Protein AF-A0A941AQR8-F1 (afdb_monomer)

Radius of gyration: 10.67 Å; Cα contacts (8 Å, |Δi|>4): 47; chains: 1; bounding box: 27×24×24 Å

Nearest PDB structures (foldseek):
  2ao9-assembly1_I  TM=6.361E-01  e=4.559E-02  Bacillus cereus ATCC 14579
  1trr-assembly1_A  TM=6.219E-01  e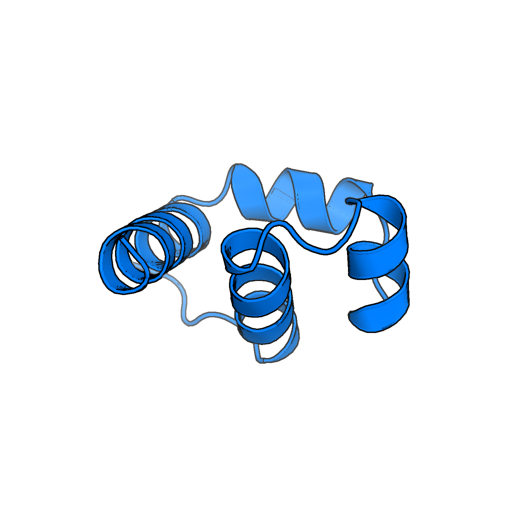=1.540E+00  Escherichia coli
  2llk-assembly1_A  TM=5.795E-01  e=6.221E+00  Homo sapiens

Sequence (58 aa):
MYKRLEPKQLLAIELLSSKRYSINEISHKCNVSRMTIWKWRQDPSFKKVLDIKSESIG

Mean predicted aligned error: 3.92 Å

Solvent-accessible surface area (backbone atoms only — not comparable to full-atom values): 3422 Å² total; per-residue (Å²): 134,77,69,84,77,51,73,54,54,52,52,44,36,54,46,57,51,64,69,82,55,54,69,65,56,44,17,61,75,52,73,48,52,58,66,53,56,52,54,43,63,70,33,69,54,51,38,53,53,34,53,56,53,43,57,75,77,103

InterPro domains:
  IPR013324 RNA polymerase sigma factor, region 3/4-like [SSF88659] (3-41)
  IPR024978 Homeodomain, phBC6A51-type [PF13022] (5-55)

Secondary structure (DSSP, 8-state):
-PPPPPHHHHHHHHHHHT--S-HHHHHHHTTS-HHHHHHHHHSHHHHHHHHHHHHTT-

Structure (mmCIF, N/CA/C/O backbone):
data_AF-A0A941AQR8-F1
#
_entry.id   AF-A0A941AQR8-F1
#
loop_
_atom_site.group_PDB
_atom_site.id
_atom_site.type_symbol
_atom_site.label_atom_id
_atom_site.label_alt_id
_atom_site.label_comp_id
_atom_site.label_asym_id
_atom_site.label_entity_id
_atom_site.label_seq_id
_atom_site.pdbx_PDB_ins_code
_atom_site.Cartn_x
_atom_site.Cartn_y
_atom_site.Cartn_z
_atom_site.occupancy
_atom_site.B_iso_or_equiv
_atom_site.auth_seq_id
_atom_site.auth_comp_id
_atom_site.auth_asym_id
_atom_site.auth_atom_id
_atom_site.pdbx_PDB_model_num
ATOM 1 N N . MET A 1 1 ? 3.135 17.345 -14.218 1.00 53.22 1 MET A N 1
ATOM 2 C CA . MET A 1 1 ? 2.512 16.140 -14.811 1.00 53.22 1 MET A CA 1
ATOM 3 C C . MET A 1 1 ? 2.376 15.090 -13.721 1.00 53.22 1 MET A C 1
ATOM 5 O O . MET A 1 1 ? 3.384 14.769 -13.106 1.00 53.22 1 MET A O 1
ATOM 9 N N . TYR A 1 2 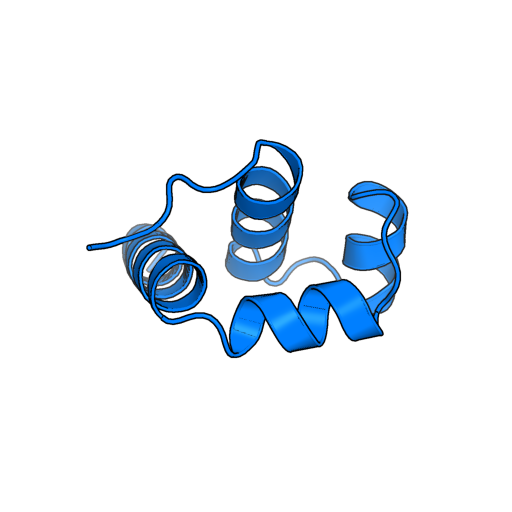? 1.166 14.601 -13.435 1.00 64.12 2 TYR A N 1
ATOM 10 C CA . TYR A 1 2 ? 0.989 13.496 -12.485 1.00 64.12 2 TYR A CA 1
ATOM 11 C C . TYR A 1 2 ? 1.353 12.183 -13.174 1.00 64.12 2 TYR A C 1
ATOM 13 O O . TYR A 1 2 ? 0.920 11.932 -14.300 1.00 64.12 2 TYR A O 1
ATOM 21 N N . LYS A 1 3 ? 2.178 11.366 -12.519 1.00 76.06 3 LYS A N 1
ATOM 22 C CA . LYS A 1 3 ? 2.559 10.058 -13.054 1.00 76.06 3 LYS A CA 1
ATOM 23 C C . LYS A 1 3 ? 1.369 9.113 -12.916 1.00 76.06 3 LYS A C 1
ATOM 25 O O . LYS A 1 3 ? 0.684 9.118 -11.894 1.00 76.06 3 LYS A O 1
ATOM 30 N N . ARG A 1 4 ? 1.121 8.296 -13.942 1.00 85.75 4 ARG A N 1
ATOM 31 C CA . ARG A 1 4 ? 0.112 7.237 -13.860 1.00 85.75 4 ARG A CA 1
ATOM 32 C C . ARG A 1 4 ? 0.556 6.230 -12.799 1.00 85.75 4 ARG A C 1
ATOM 34 O O . ARG A 1 4 ? 1.690 5.762 -12.849 1.00 85.75 4 ARG A O 1
ATOM 41 N N . LEU A 1 5 ? -0.328 5.936 -11.848 1.00 89.62 5 LEU A N 1
ATOM 42 C CA . LEU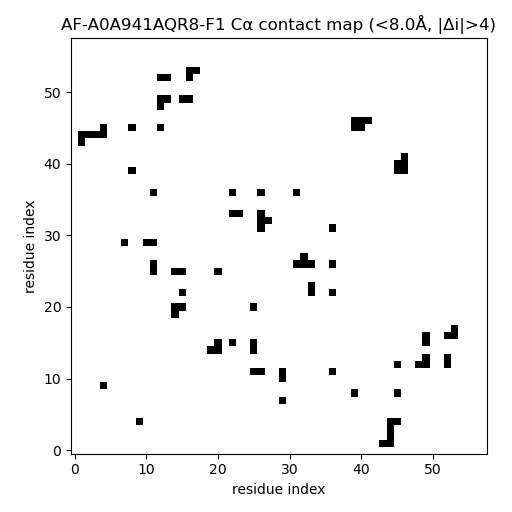 A 1 5 ? -0.046 4.980 -10.783 1.00 89.62 5 LEU A CA 1
ATOM 43 C C . LEU A 1 5 ? -0.039 3.553 -11.331 1.00 89.62 5 LEU A C 1
ATOM 45 O O . LEU A 1 5 ? -0.898 3.177 -12.133 1.00 89.62 5 LEU A O 1
ATOM 49 N N . GLU A 1 6 ? 0.920 2.760 -10.871 1.00 92.44 6 GLU A N 1
ATOM 50 C CA . GLU A 1 6 ? 0.996 1.339 -11.189 1.00 92.44 6 GLU A CA 1
ATOM 51 C C . GLU A 1 6 ? -0.092 0.542 -10.447 1.00 92.44 6 GLU A C 1
ATOM 53 O O . GLU A 1 6 ? -0.529 0.946 -9.363 1.00 92.44 6 GLU A O 1
ATOM 58 N N . PRO A 1 7 ? -0.492 -0.643 -10.946 1.00 92.81 7 PRO A N 1
ATOM 59 C CA . PRO A 1 7 ? -1.496 -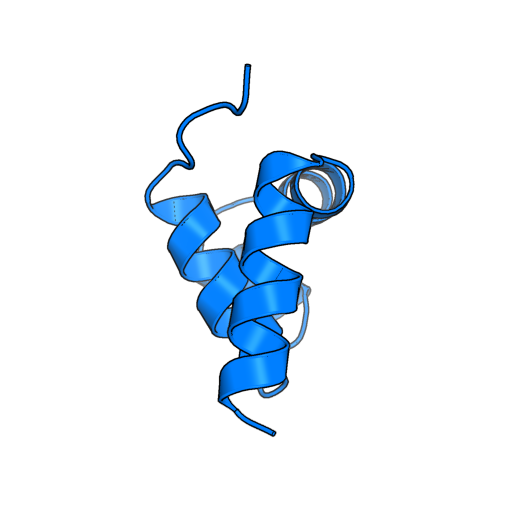1.479 -10.282 1.00 92.81 7 PRO A CA 1
ATOM 60 C C . PRO A 1 7 ? -1.172 -1.779 -8.810 1.00 92.81 7 PRO A C 1
ATOM 62 O O . PRO A 1 7 ? -2.053 -1.734 -7.954 1.00 92.81 7 PRO A O 1
ATOM 65 N N . LYS A 1 8 ? 0.110 -2.004 -8.484 1.00 93.88 8 LYS A N 1
ATOM 66 C CA . LYS A 1 8 ? 0.559 -2.237 -7.099 1.00 93.88 8 LYS A CA 1
ATOM 67 C C . LYS A 1 8 ? 0.381 -1.009 -6.204 1.00 93.88 8 LYS A C 1
ATOM 69 O O . LYS A 1 8 ? 0.096 -1.160 -5.020 1.00 93.88 8 LYS A O 1
ATOM 74 N N . GLN A 1 9 ? 0.531 0.193 -6.762 1.00 94.12 9 GLN A N 1
ATOM 75 C CA . GLN A 1 9 ? 0.306 1.441 -6.037 1.00 94.12 9 GLN A CA 1
ATOM 76 C C . GLN A 1 9 ? -1.180 1.639 -5.742 1.00 94.12 9 GLN A C 1
ATOM 78 O O . GLN A 1 9 ? -1.531 1.966 -4.615 1.00 94.12 9 GLN A O 1
ATOM 83 N N . LEU A 1 10 ? -2.049 1.381 -6.723 1.00 94.50 10 LEU A N 1
ATOM 84 C CA . LEU A 1 10 ? -3.502 1.456 -6.540 1.00 94.50 10 LEU A CA 1
ATOM 85 C C . LEU A 1 10 ? -3.993 0.467 -5.475 1.00 94.50 10 LEU A C 1
ATOM 87 O O . LEU A 1 10 ? -4.753 0.857 -4.590 1.00 94.50 10 LEU A O 1
ATOM 91 N N . LEU A 1 11 ? -3.490 -0.772 -5.503 1.00 95.12 11 LEU A N 1
ATOM 92 C CA . LEU A 1 11 ? -3.782 -1.771 -4.473 1.00 95.12 11 LEU A CA 1
ATOM 93 C C . LEU A 1 11 ? -3.303 -1.312 -3.087 1.00 95.12 11 LEU A C 1
ATOM 95 O O . LEU A 1 11 ? -4.040 -1.416 -2.109 1.00 95.12 11 LEU A O 1
ATOM 99 N N . ALA A 1 12 ? -2.088 -0.764 -2.987 1.00 95.75 12 ALA A N 1
ATOM 100 C CA . ALA A 1 12 ? -1.580 -0.241 -1.720 1.00 95.75 12 ALA A CA 1
ATOM 101 C C . ALA A 1 12 ? -2.444 0.911 -1.185 1.00 95.75 12 ALA A C 1
ATOM 103 O O . ALA A 1 12 ? -2.693 0.969 0.016 1.00 95.75 12 ALA A O 1
ATOM 104 N N . ILE A 1 13 ? -2.927 1.800 -2.060 1.00 95.00 13 ILE A N 1
ATOM 105 C CA . ILE A 1 13 ? -3.830 2.896 -1.685 1.00 95.00 13 ILE A CA 1
ATOM 106 C C . ILE A 1 13 ? -5.144 2.357 -1.122 1.00 95.00 13 ILE A C 1
ATOM 108 O O . ILE A 1 13 ? -5.601 2.834 -0.087 1.00 95.00 13 ILE A O 1
ATOM 112 N N . GLU A 1 14 ? -5.738 1.357 -1.770 1.00 93.88 14 GLU A N 1
ATOM 113 C CA . GLU A 1 14 ? -6.975 0.731 -1.300 1.00 93.88 14 GLU A CA 1
ATOM 114 C C . GLU A 1 14 ? -6.802 0.112 0.093 1.00 93.88 14 GLU A C 1
ATOM 116 O O . GLU A 1 14 ? -7.590 0.376 1.005 1.00 93.88 14 GLU A O 1
ATOM 121 N N . LEU A 1 15 ? -5.717 -0.640 0.293 1.00 94.12 15 LEU A N 1
ATOM 122 C CA . LEU A 1 15 ? -5.423 -1.260 1.582 1.00 94.12 15 LEU A CA 1
ATOM 123 C C . LEU A 1 15 ? -5.135 -0.217 2.673 1.00 94.12 15 LEU A C 1
ATOM 125 O O . LEU A 1 15 ? -5.624 -0.367 3.793 1.00 94.12 15 LEU A O 1
ATOM 129 N N . LEU A 1 16 ? -4.397 0.853 2.352 1.00 93.62 16 LEU A N 1
ATOM 130 C CA . LEU A 1 16 ? -4.127 1.963 3.275 1.00 93.62 16 LEU A CA 1
ATOM 131 C C . LEU A 1 16 ? -5.413 2.701 3.669 1.00 93.62 16 LEU A C 1
ATOM 133 O O . LEU A 1 16 ? -5.619 2.986 4.847 1.00 93.62 16 LEU A O 1
ATOM 137 N N . SER A 1 17 ? -6.281 2.979 2.695 1.00 92.75 17 SER A N 1
ATOM 138 C CA . SER A 1 17 ? -7.545 3.691 2.905 1.00 92.75 17 SER A CA 1
ATOM 139 C C . SER A 1 17 ? -8.518 2.893 3.780 1.00 92.75 17 SER A C 1
ATOM 141 O O . SER A 1 17 ? -9.220 3.472 4.604 1.00 92.75 17 SER A O 1
ATOM 143 N N . SER A 1 18 ? -8.479 1.556 3.704 1.00 89.44 18 SER A N 1
ATOM 144 C CA . SER A 1 18 ? -9.301 0.688 4.559 1.00 89.44 18 SER A CA 1
ATOM 145 C C . SER A 1 18 ? -8.967 0.770 6.056 1.00 89.44 18 SER A C 1
ATOM 147 O O . SER A 1 18 ? -9.784 0.356 6.875 1.00 89.44 18 SER A O 1
ATOM 149 N N . LYS A 1 19 ? -7.760 1.236 6.427 1.00 86.25 19 LYS A N 1
ATOM 150 C CA . LYS A 1 19 ? -7.214 1.244 7.804 1.00 86.25 19 LYS A CA 1
ATOM 151 C C . LYS A 1 19 ? -7.250 -0.114 8.536 1.00 86.25 19 LYS A C 1
ATOM 153 O O . LYS A 1 19 ? -7.016 -0.162 9.738 1.00 86.25 19 LYS A O 1
ATOM 158 N N . ARG A 1 20 ? -7.506 -1.222 7.828 1.00 91.44 20 ARG A N 1
ATOM 159 C CA . ARG A 1 20 ? -7.597 -2.585 8.393 1.00 91.44 20 ARG A CA 1
ATOM 160 C C . ARG A 1 20 ? -6.264 -3.323 8.446 1.00 91.44 20 ARG A C 1
ATOM 162 O O . ARG A 1 20 ? -6.170 -4.336 9.124 1.00 91.44 20 ARG A O 1
ATOM 169 N N . TYR A 1 21 ? -5.264 -2.839 7.716 1.00 92.88 21 TYR A N 1
ATOM 170 C CA . TYR A 1 21 ? -3.983 -3.514 7.548 1.00 92.88 21 TYR A CA 1
ATOM 171 C C . TYR A 1 21 ? -2.835 -2.623 8.007 1.00 92.88 21 TYR A C 1
ATOM 173 O O . TYR A 1 21 ? -2.794 -1.423 7.719 1.00 92.88 21 TYR A O 1
ATOM 181 N N . SER A 1 22 ? -1.863 -3.228 8.679 1.00 93.94 22 SER A N 1
ATOM 182 C CA . SER A 1 22 ? -0.597 -2.581 9.007 1.00 93.94 22 SER A CA 1
ATOM 183 C C . SER A 1 22 ? 0.264 -2.374 7.756 1.00 93.94 22 SER A C 1
ATOM 185 O O . SER A 1 22 ? 0.150 -3.087 6.759 1.00 93.94 22 SER A O 1
ATOM 187 N N . ILE A 1 23 ? 1.219 -1.439 7.817 1.00 93.19 23 ILE A N 1
ATOM 188 C CA . ILE A 1 23 ? 2.179 -1.213 6.719 1.00 93.19 23 ILE A CA 1
ATOM 189 C C . ILE A 1 23 ? 2.942 -2.494 6.351 1.00 93.19 23 ILE A C 1
ATOM 191 O O . ILE A 1 23 ? 3.271 -2.695 5.181 1.00 93.19 23 ILE A O 1
ATOM 195 N N . ASN A 1 24 ? 3.212 -3.366 7.327 1.00 95.12 24 ASN A N 1
ATOM 196 C CA . ASN A 1 24 ? 3.886 -4.632 7.071 1.00 95.12 24 ASN A CA 1
ATOM 197 C C . ASN A 1 24 ? 3.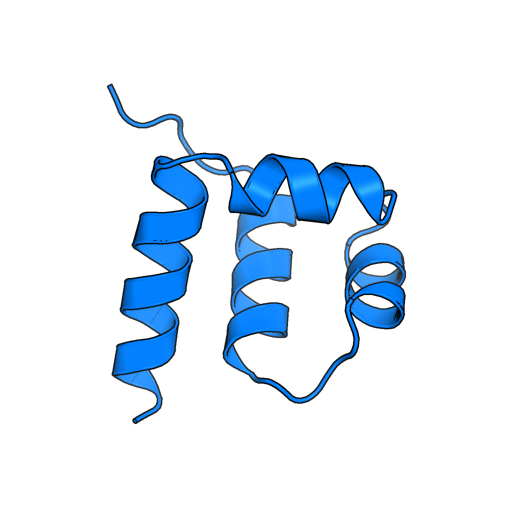010 -5.566 6.224 1.00 95.12 24 ASN A C 1
ATOM 199 O O . ASN A 1 24 ? 3.448 -6.029 5.172 1.00 95.12 24 ASN A O 1
ATOM 203 N N . GLU A 1 25 ? 1.750 -5.765 6.613 1.00 95.81 25 GLU A N 1
ATOM 204 C CA . GLU A 1 25 ? 0.800 -6.592 5.858 1.00 95.81 25 GLU A CA 1
ATOM 205 C C . GLU A 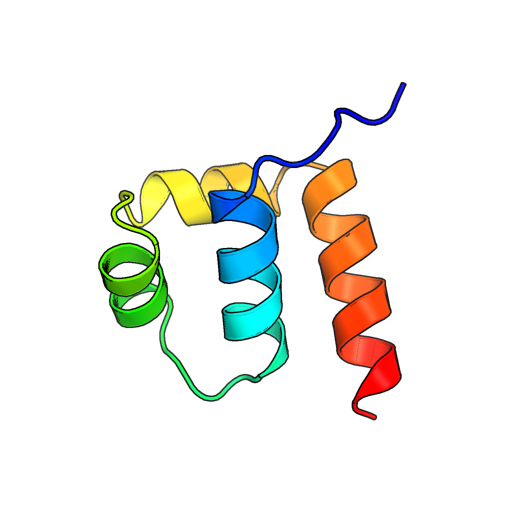1 25 ? 0.547 -6.050 4.452 1.00 95.81 25 GLU A C 1
ATOM 207 O O . GLU A 1 25 ? 0.503 -6.818 3.493 1.00 95.81 25 GLU A O 1
ATOM 212 N N . ILE A 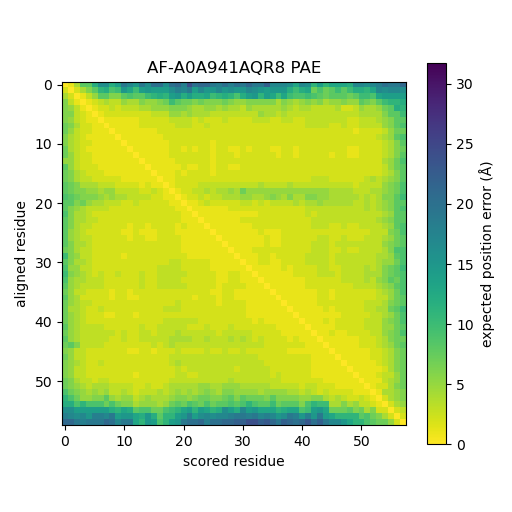1 26 ? 0.440 -4.727 4.309 1.00 95.94 26 ILE A N 1
ATOM 213 C CA . ILE A 1 26 ? 0.282 -4.075 3.003 1.00 95.94 26 ILE A CA 1
ATOM 214 C C . ILE A 1 26 ? 1.503 -4.349 2.126 1.00 95.94 26 ILE A C 1
ATOM 216 O O . ILE A 1 26 ? 1.353 -4.702 0.959 1.00 95.94 26 ILE A O 1
ATOM 220 N N . SER A 1 27 ? 2.714 -4.251 2.683 1.00 96.06 27 SER A N 1
ATOM 221 C CA . SER A 1 27 ? 3.943 -4.533 1.935 1.00 96.06 27 SER A CA 1
ATOM 222 C C . SER A 1 27 ? 3.995 -5.983 1.432 1.00 96.06 27 SER A C 1
ATOM 224 O O . SER A 1 27 ? 4.301 -6.213 0.261 1.00 96.06 27 SER A O 1
ATOM 226 N N . HIS A 1 28 ? 3.562 -6.944 2.258 1.00 95.94 28 HIS A N 1
ATOM 227 C CA . HIS A 1 28 ? 3.436 -8.346 1.858 1.00 95.94 28 HIS A CA 1
ATOM 228 C C . HIS A 1 28 ? 2.362 -8.550 0.781 1.00 95.94 28 HIS A C 1
ATOM 230 O O . HIS A 1 28 ? 2.642 -9.166 -0.245 1.00 95.94 28 HIS A O 1
ATOM 236 N N . LYS A 1 29 ? 1.160 -7.987 0.960 1.00 94.75 29 LYS A N 1
ATOM 237 C CA . LYS A 1 29 ? 0.051 -8.100 -0.008 1.00 94.75 29 LYS A CA 1
ATOM 238 C C . LYS A 1 29 ? 0.383 -7.475 -1.363 1.00 94.75 29 LYS A C 1
ATOM 240 O O . LYS A 1 29 ? -0.011 -8.004 -2.396 1.00 94.75 29 LYS A O 1
ATOM 245 N N . CYS A 1 30 ? 1.125 -6.371 -1.370 1.00 94.62 30 CYS A N 1
ATOM 246 C CA . CYS A 1 30 ? 1.561 -5.702 -2.593 1.00 94.62 30 CYS A CA 1
ATOM 247 C C . CYS A 1 30 ? 2.856 -6.291 -3.183 1.00 94.62 30 CYS A C 1
ATOM 249 O O . CYS A 1 30 ? 3.284 -5.847 -4.251 1.00 94.62 30 CYS A O 1
ATOM 251 N N . ASN A 1 31 ? 3.474 -7.269 -2.510 1.00 95.69 31 ASN A N 1
ATOM 252 C CA . ASN A 1 31 ? 4.776 -7.846 -2.849 1.00 95.69 31 ASN A CA 1
ATOM 253 C C . ASN A 1 31 ? 5.844 -6.766 -3.119 1.00 95.69 31 ASN A C 1
ATOM 255 O O . ASN A 1 31 ? 6.442 -6.693 -4.199 1.00 95.69 31 ASN A O 1
ATOM 259 N N . VAL A 1 32 ? 6.011 -5.866 -2.148 1.00 95.56 32 VAL A N 1
ATOM 260 C CA . VAL A 1 32 ? 7.005 -4.785 -2.152 1.00 95.56 32 VAL A CA 1
ATOM 261 C C . VAL A 1 32 ? 7.602 -4.606 -0.761 1.00 95.56 32 VAL A C 1
ATOM 263 O O . VAL A 1 32 ? 7.059 -5.066 0.236 1.00 95.56 32 VAL A O 1
ATOM 266 N N . SER A 1 33 ? 8.720 -3.889 -0.665 1.00 96.38 33 SER A N 1
ATOM 267 C CA . SER A 1 33 ? 9.305 -3.561 0.635 1.00 96.38 33 SER A CA 1
ATOM 268 C C . SER A 1 33 ? 8.493 -2.485 1.373 1.00 96.38 33 SER A C 1
ATOM 270 O O . SER A 1 33 ? 7.876 -1.613 0.753 1.00 96.38 33 SER A O 1
ATOM 272 N N . ARG A 1 34 ? 8.573 -2.461 2.710 1.00 94.62 34 ARG A N 1
ATOM 273 C CA . ARG A 1 34 ? 8.029 -1.356 3.528 1.00 94.62 34 ARG A CA 1
ATOM 274 C C . ARG A 1 34 ? 8.576 0.011 3.096 1.00 94.62 34 ARG A C 1
ATOM 276 O O . ARG A 1 34 ? 7.840 0.994 3.079 1.00 94.62 34 ARG A O 1
ATOM 283 N N . MET A 1 35 ? 9.846 0.062 2.688 1.00 96.25 35 MET A N 1
ATOM 284 C CA . MET A 1 35 ? 10.493 1.279 2.187 1.00 96.25 35 MET A CA 1
ATOM 285 C C . MET A 1 35 ? 9.864 1.763 0.875 1.00 96.25 35 MET A C 1
ATOM 287 O O . MET A 1 35 ? 9.732 2.964 0.657 1.00 96.25 35 MET A O 1
ATOM 291 N N . THR A 1 36 ? 9.427 0.843 0.012 1.00 95.75 36 THR A N 1
ATOM 292 C CA . THR A 1 36 ? 8.699 1.170 -1.221 1.00 95.75 36 THR A CA 1
ATOM 293 C C . THR A 1 36 ? 7.363 1.838 -0.906 1.00 95.75 36 THR A C 1
ATOM 295 O O . THR A 1 36 ? 7.071 2.890 -1.469 1.00 95.75 36 THR A O 1
ATOM 298 N N . ILE A 1 37 ? 6.595 1.292 0.046 1.00 95.19 37 ILE A N 1
ATOM 299 C CA . ILE A 1 37 ? 5.343 1.911 0.513 1.00 95.19 37 ILE A CA 1
ATOM 300 C C . ILE A 1 37 ? 5.610 3.312 1.079 1.00 95.19 37 ILE A C 1
ATOM 302 O O . ILE A 1 37 ? 4.873 4.251 0.784 1.00 95.19 37 ILE A O 1
ATOM 306 N N . TRP A 1 38 ? 6.684 3.477 1.857 1.00 94.69 38 TRP A N 1
ATOM 307 C CA . TRP A 1 38 ? 7.064 4.783 2.398 1.00 94.69 38 TRP A CA 1
ATOM 308 C C . TRP A 1 38 ? 7.391 5.794 1.293 1.00 94.69 38 TRP A C 1
ATOM 310 O O . TRP A 1 38 ? 6.850 6.896 1.308 1.00 94.69 38 TRP A O 1
ATOM 320 N N . LYS A 1 39 ? 8.190 5.404 0.289 1.00 95.06 39 LYS A N 1
ATOM 321 C CA . LYS A 1 39 ? 8.491 6.247 -0.882 1.00 95.06 39 LYS A CA 1
ATOM 322 C C . LYS A 1 39 ? 7.228 6.644 -1.640 1.00 95.06 39 LYS A C 1
ATOM 324 O O . LYS A 1 39 ? 7.088 7.803 -2.010 1.00 95.06 39 LYS A O 1
ATOM 329 N N . TRP A 1 40 ? 6.296 5.712 -1.838 1.00 94.94 40 TRP A N 1
ATOM 330 C CA . TRP A 1 40 ? 5.024 6.015 -2.490 1.00 94.94 40 TRP A CA 1
ATOM 331 C C . TRP A 1 40 ? 4.206 7.045 -1.718 1.00 94.94 40 TRP A C 1
ATOM 333 O O . TRP A 1 40 ? 3.663 7.949 -2.331 1.00 94.94 40 TRP A O 1
ATOM 343 N N . ARG A 1 41 ? 4.179 6.997 -0.383 1.00 91.75 41 ARG A N 1
ATOM 344 C CA . ARG A 1 41 ? 3.470 8.011 0.420 1.00 91.75 41 ARG A CA 1
ATOM 345 C C . ARG A 1 41 ? 4.066 9.419 0.314 1.00 91.75 41 ARG A C 1
ATOM 347 O O . ARG A 1 41 ? 3.357 10.377 0.610 1.00 91.75 41 ARG A O 1
ATOM 354 N N . GLN A 1 42 ? 5.330 9.542 -0.092 1.00 93.19 42 GLN A N 1
ATOM 355 C CA . GLN A 1 42 ? 5.965 10.830 -0.389 1.00 93.19 42 GLN A CA 1
ATOM 356 C C . GLN A 1 42 ? 5.676 11.312 -1.821 1.00 93.19 42 GLN A C 1
ATOM 358 O O . GLN A 1 42 ? 5.901 12.481 -2.124 1.00 93.19 42 GLN A O 1
ATOM 363 N N . ASP A 1 43 ? 5.180 10.440 -2.707 1.00 93.06 43 ASP A N 1
ATOM 364 C CA . ASP A 1 43 ? 4.818 10.818 -4.071 1.00 93.06 43 ASP A CA 1
ATOM 365 C C . ASP A 1 43 ? 3.498 11.617 -4.082 1.00 93.06 43 ASP A C 1
ATOM 367 O O . ASP A 1 43 ? 2.475 11.130 -3.584 1.00 93.06 43 ASP A O 1
ATOM 371 N N . PRO A 1 44 ? 3.469 12.823 -4.682 1.00 92.94 44 PRO A N 1
ATOM 372 C CA . PRO A 1 44 ? 2.269 13.659 -4.705 1.00 92.94 44 PRO A CA 1
ATOM 373 C C . PRO A 1 44 ? 1.075 13.015 -5.418 1.00 92.94 44 PRO A C 1
ATOM 375 O O . PRO A 1 44 ? -0.070 13.243 -5.026 1.00 92.94 44 PRO A O 1
ATOM 378 N N . SER A 1 45 ? 1.320 12.217 -6.464 1.00 92.12 45 SER A N 1
ATOM 379 C CA . SER A 1 45 ? 0.259 11.557 -7.237 1.00 92.12 45 SER A CA 1
ATOM 380 C C . SER A 1 45 ? -0.388 10.455 -6.405 1.00 92.12 45 SER A C 1
ATOM 382 O O . SER A 1 45 ? -1.612 10.339 -6.367 1.00 92.12 45 SER A O 1
ATOM 384 N N . PHE A 1 46 ? 0.432 9.680 -5.693 1.00 93.75 46 PHE A N 1
ATOM 385 C CA . PHE A 1 46 ? -0.041 8.643 -4.780 1.00 93.75 46 PHE A CA 1
ATOM 386 C C . PHE A 1 46 ? -0.827 9.242 -3.611 1.00 93.75 46 PHE A C 1
ATOM 388 O O . PHE A 1 46 ? -1.934 8.789 -3.320 1.00 93.75 46 PHE A O 1
ATOM 395 N N . LYS A 1 47 ? -0.282 10.287 -2.972 1.00 92.06 47 LYS A N 1
ATOM 396 C CA . LYS A 1 47 ? -0.925 10.959 -1.836 1.00 92.06 47 LYS A CA 1
ATOM 397 C C . LYS A 1 47 ? -2.290 11.532 -2.218 1.00 92.06 47 LYS A C 1
ATOM 399 O O . LYS A 1 47 ? -3.265 11.251 -1.536 1.00 92.06 47 LYS A O 1
ATOM 404 N N . LYS A 1 48 ? -2.383 12.230 -3.355 1.00 92.00 48 LYS A N 1
ATOM 405 C CA . LYS A 1 48 ? -3.650 12.797 -3.842 1.00 92.00 48 LYS A CA 1
ATOM 406 C C . LYS A 1 48 ? -4.744 11.736 -3.995 1.00 92.00 48 LYS A C 1
ATOM 408 O O . LYS A 1 48 ? -5.879 11.967 -3.603 1.00 92.00 48 LYS A O 1
ATOM 413 N N . VAL A 1 49 ? -4.414 10.574 -4.561 1.00 92.38 49 VAL A N 1
ATOM 414 C CA . VAL A 1 49 ? -5.391 9.488 -4.751 1.00 92.38 49 VAL A CA 1
ATOM 415 C C . VAL A 1 49 ? -5.752 8.817 -3.421 1.00 92.38 49 VAL A C 1
ATOM 417 O O . VAL A 1 49 ? -6.906 8.439 -3.223 1.00 92.38 49 VAL A O 1
ATOM 420 N N . LEU A 1 50 ? -4.793 8.695 -2.498 1.00 92.38 50 LEU A N 1
ATOM 421 C CA . LEU A 1 50 ? -5.043 8.185 -1.150 1.00 92.38 50 LEU A CA 1
ATOM 422 C C . LEU A 1 50 ? -5.986 9.087 -0.347 1.00 92.38 50 LEU A C 1
ATOM 424 O O . LEU A 1 50 ? -6.879 8.564 0.323 1.00 92.38 50 LEU A O 1
ATOM 428 N N . ASP A 1 51 ? -5.810 10.404 -0.436 1.00 90.50 51 ASP A N 1
ATOM 429 C CA . ASP A 1 51 ? -6.661 11.379 0.249 1.00 90.50 51 ASP A CA 1
ATOM 430 C C . ASP A 1 51 ? -8.105 11.288 -0.282 1.00 90.50 51 ASP A C 1
ATOM 432 O O . ASP A 1 51 ? -9.014 11.009 0.497 1.00 90.50 51 ASP A O 1
ATOM 436 N N . ILE A 1 52 ? -8.296 11.319 -1.611 1.00 89.06 52 ILE A N 1
ATOM 437 C CA . ILE A 1 52 ? -9.621 11.175 -2.258 1.00 89.06 52 ILE A CA 1
ATOM 438 C C . ILE A 1 52 ? -10.333 9.880 -1.828 1.00 89.06 52 ILE A C 1
ATOM 440 O O . ILE A 1 52 ? -11.531 9.877 -1.534 1.00 89.06 52 ILE A O 1
ATOM 444 N N . LYS A 1 53 ? -9.608 8.751 -1.794 1.00 85.75 53 LYS A N 1
ATOM 445 C CA . LYS A 1 53 ? -10.193 7.471 -1.361 1.00 85.75 53 LYS A CA 1
ATOM 446 C C . LYS A 1 53 ? -10.554 7.465 0.120 1.00 85.75 53 LYS A C 1
ATOM 448 O O . LYS A 1 53 ? -11.547 6.848 0.485 1.00 85.75 53 LYS A O 1
ATOM 453 N N . SER A 1 54 ? 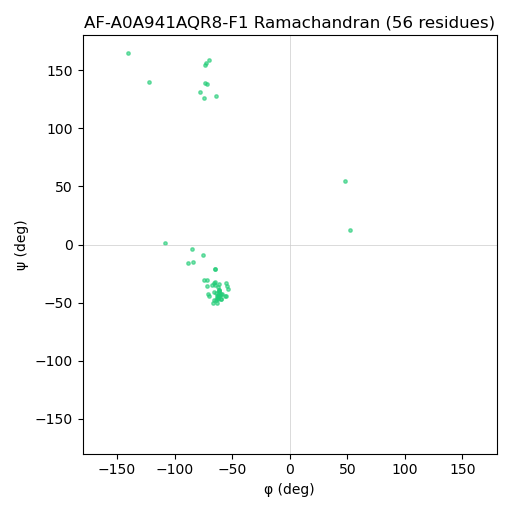-9.766 8.132 0.958 1.00 80.88 54 SER A N 1
ATOM 454 C CA . SER A 1 54 ? -10.023 8.200 2.398 1.00 80.88 54 SER A CA 1
ATOM 455 C C . SER A 1 54 ? -11.230 9.079 2.730 1.00 80.88 54 SER A C 1
ATOM 457 O O . SER A 1 54 ? -11.923 8.783 3.697 1.00 80.88 54 SER A O 1
ATOM 459 N N . GLU A 1 55 ? -11.511 10.101 1.918 1.00 74.31 55 GLU A N 1
ATOM 460 C CA . GLU A 1 55 ? -12.710 10.946 2.036 1.00 74.31 55 GLU A CA 1
ATOM 461 C C . GLU A 1 55 ? -13.985 10.234 1.561 1.00 74.31 55 GLU A C 1
ATOM 463 O O . GLU A 1 55 ? -15.055 10.466 2.104 1.00 74.31 55 GLU A O 1
ATOM 468 N N . SER A 1 56 ? -13.882 9.321 0.591 1.00 62.16 56 SER A N 1
ATOM 469 C CA . SER A 1 56 ? -15.044 8.599 0.037 1.00 62.16 56 SER A CA 1
ATOM 470 C C . SER A 1 56 ? -15.592 7.486 0.949 1.00 62.16 56 SER A C 1
ATOM 472 O O . SER A 1 56 ? -16.615 6.886 0.632 1.00 62.16 56 SER A O 1
ATOM 474 N N . ILE A 1 57 ? -14.880 7.153 2.030 1.00 57.81 57 ILE A N 1
ATOM 475 C CA . ILE A 1 57 ? -15.257 6.120 3.015 1.00 57.81 57 ILE A CA 1
ATOM 476 C C . ILE A 1 57 ? -15.682 6.778 4.352 1.00 57.81 57 ILE A C 1
ATOM 478 O O . ILE A 1 57 ? -16.000 6.075 5.312 1.00 57.81 57 ILE A O 1
ATOM 482 N N . GLY A 1 58 ? -15.668 8.117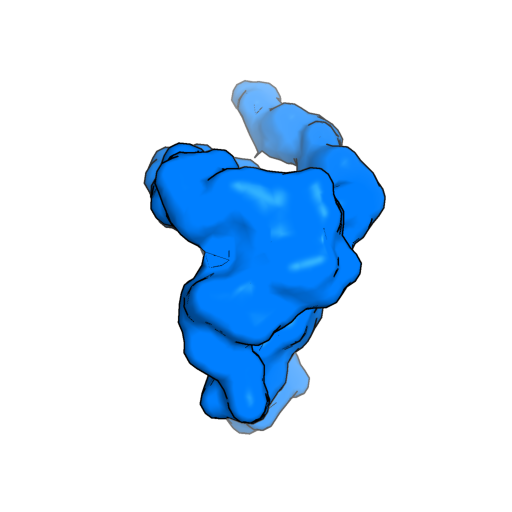 4.418 1.00 48.28 58 GLY A N 1
ATOM 483 C CA . GLY A 1 58 ? -16.127 8.920 5.555 1.00 48.28 58 GLY A CA 1
ATOM 484 C C . GLY A 1 58 ? -17.604 9.272 5.484 1.00 48.28 58 GLY A C 1
ATOM 485 O O . GLY A 1 58 ? -18.123 9.418 4.356 1.00 48.28 58 GLY A O 1
#

pLDDT: mean 89.32, std 10.94, range [48.28, 96.38]

Organism: NCBI:txid2822140

Foldseek 3Di:
DQDDDDPLLVQLLVVVLVVPDDLVVSCVVSVHDSVVSVVLCVRPNSVVVSVVSNVVVD